Protein AF-A0A0G1FBM5-F1 (afdb_monomer_lite)

Radius of gyration: 20.15 Å; chains: 1; bounding box: 41×36×62 Å

pLDDT: mean 71.72, std 17.34, range [35.22, 96.62]

Structure (mmCIF, N/CA/C/O backbone):
data_AF-A0A0G1FBM5-F1
#
_entry.id   AF-A0A0G1FBM5-F1
#
loop_
_atom_site.group_PDB
_atom_site.id
_a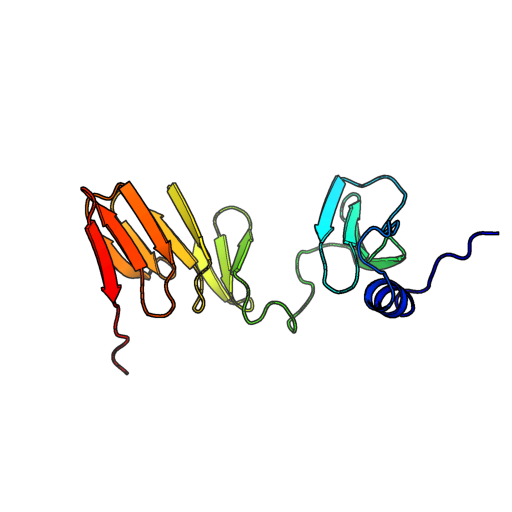tom_site.type_symbol
_atom_site.label_atom_id
_atom_site.label_alt_id
_atom_site.label_comp_id
_atom_site.label_asym_id
_atom_site.label_entity_id
_atom_site.label_seq_id
_atom_site.pdbx_PDB_ins_code
_atom_site.Cartn_x
_atom_site.Cartn_y
_atom_site.Cartn_z
_atom_site.occupancy
_atom_site.B_iso_or_equiv
_atom_site.auth_seq_id
_atom_site.auth_comp_id
_atom_site.auth_asym_id
_atom_site.auth_atom_id
_atom_site.pdbx_PDB_model_num
ATOM 1 N N . MET A 1 1 ? 0.993 -7.203 44.463 1.00 35.25 1 MET A N 1
ATOM 2 C CA . MET A 1 1 ? -0.431 -7.093 44.075 1.00 35.25 1 MET A CA 1
ATOM 3 C C . MET A 1 1 ? -0.479 -6.318 42.760 1.00 35.25 1 MET A C 1
ATOM 5 O O . MET A 1 1 ? -0.178 -5.134 42.765 1.00 35.25 1 MET A O 1
ATOM 9 N N . TYR A 1 2 ? -0.676 -6.996 41.624 1.00 35.22 2 TYR A N 1
ATOM 10 C CA . TYR A 1 2 ? -0.577 -6.369 40.297 1.00 35.22 2 TYR A CA 1
ATOM 11 C C . TYR A 1 2 ? -1.938 -5.772 39.924 1.00 35.22 2 TYR A C 1
ATOM 13 O O . TYR A 1 2 ? -2.922 -6.500 39.795 1.00 35.22 2 TYR A O 1
ATOM 21 N N . ARG A 1 3 ? -2.013 -4.445 39.802 1.00 37.03 3 ARG A N 1
ATOM 22 C CA . ARG A 1 3 ? -3.226 -3.747 39.367 1.00 37.03 3 ARG A CA 1
ATOM 23 C C . ARG A 1 3 ? -3.201 -3.683 37.843 1.00 37.03 3 ARG A C 1
ATOM 25 O O . ARG A 1 3 ? -2.248 -3.156 37.279 1.00 37.03 3 ARG A O 1
ATOM 32 N N . LYS A 1 4 ? -4.220 -4.237 37.178 1.00 40.38 4 LYS A N 1
ATOM 33 C CA . LYS A 1 4 ? -4.394 -4.070 35.727 1.00 40.38 4 LYS A CA 1
ATOM 34 C C . LYS A 1 4 ? -4.521 -2.563 35.438 1.00 40.38 4 LYS A C 1
ATOM 36 O O . LYS A 1 4 ? -5.438 -1.958 35.999 1.00 40.38 4 LYS A O 1
ATOM 41 N N . PRO A 1 5 ? -3.629 -1.956 34.633 1.00 41.47 5 PRO A N 1
ATOM 42 C CA . PRO A 1 5 ? -3.742 -0.543 34.293 1.00 41.47 5 PRO A CA 1
ATOM 43 C C . PRO A 1 5 ? -5.030 -0.335 33.509 1.00 41.47 5 PRO A C 1
ATOM 45 O O . PRO A 1 5 ? -5.352 -1.161 32.658 1.00 41.47 5 PRO A O 1
ATOM 48 N N . LEU A 1 6 ? -5.766 0.738 33.783 1.00 51.38 6 LEU A N 1
ATOM 49 C CA . LEU A 1 6 ? -6.917 1.109 32.957 1.00 51.38 6 LEU A CA 1
ATOM 50 C C . LEU A 1 6 ? -6.427 1.613 31.587 1.00 51.38 6 LEU A C 1
ATOM 52 O O . LEU A 1 6 ? -5.295 2.072 31.449 1.00 51.38 6 LEU A O 1
ATOM 56 N N . VAL A 1 7 ? -7.284 1.581 30.568 1.00 49.69 7 VAL A N 1
ATOM 57 C CA . VAL A 1 7 ? -6.969 1.943 29.165 1.00 49.69 7 VAL A CA 1
ATOM 58 C C . VAL A 1 7 ? -6.322 3.337 29.020 1.00 49.69 7 VAL A C 1
ATOM 60 O O . VAL A 1 7 ? -5.495 3.543 28.137 1.00 49.69 7 VAL A O 1
ATOM 63 N N . GLY A 1 8 ? -6.609 4.274 29.934 1.00 50.47 8 GLY A N 1
ATOM 64 C CA . GLY A 1 8 ? -5.985 5.608 29.985 1.00 50.47 8 GLY A CA 1
ATOM 65 C C . GLY A 1 8 ? -4.628 5.697 30.707 1.00 50.47 8 GLY A C 1
ATOM 66 O O . GLY A 1 8 ? -3.991 6.751 30.692 1.00 50.47 8 GLY A O 1
ATOM 67 N N . GLU A 1 9 ? -4.172 4.627 31.358 1.00 57.06 9 GLU A N 1
ATOM 68 C CA . GLU A 1 9 ? -2.882 4.559 32.061 1.00 57.06 9 GLU A CA 1
ATOM 69 C C . GLU A 1 9 ? -1.773 3.938 31.196 1.00 57.06 9 GLU A C 1
ATOM 71 O O . GLU A 1 9 ? -0.591 4.196 31.430 1.00 57.06 9 GLU A O 1
ATOM 76 N N . PHE A 1 10 ? -2.134 3.190 30.149 1.00 59.28 10 PHE A N 1
ATOM 77 C CA . PHE A 1 10 ? -1.177 2.540 29.246 1.00 59.28 10 PHE A CA 1
ATOM 78 C C . PHE A 1 10 ? -0.339 3.527 28.430 1.00 59.28 10 PHE A C 1
ATOM 80 O O . PHE A 1 10 ? 0.876 3.371 28.336 1.00 59.28 10 PHE A O 1
ATOM 87 N N . SER A 1 11 ? -0.948 4.588 27.901 1.00 54.97 11 SER A N 1
ATOM 88 C CA . SER A 1 11 ? -0.224 5.650 27.190 1.00 54.97 11 SER A CA 1
ATOM 89 C C . SER A 1 11 ? 0.773 6.377 28.102 1.00 54.97 11 SER A C 1
ATOM 91 O O . SER A 1 11 ? 1.858 6.753 27.666 1.00 54.97 11 SER A O 1
ATOM 93 N N . LYS A 1 12 ? 0.464 6.505 29.400 1.00 62.03 12 LYS A N 1
ATOM 94 C CA . LYS A 1 12 ? 1.390 7.068 30.397 1.00 62.03 12 LYS A CA 1
ATOM 95 C C . LYS A 1 12 ? 2.558 6.130 30.710 1.00 62.03 12 LYS A C 1
ATOM 97 O O . LYS A 1 12 ? 3.653 6.624 30.955 1.00 62.03 12 LYS A O 1
ATOM 102 N N . LEU A 1 13 ? 2.335 4.814 30.716 1.00 61.66 13 LEU A N 1
ATOM 103 C CA . LEU A 1 13 ? 3.389 3.806 30.889 1.00 61.66 13 LEU A CA 1
ATOM 104 C C . LEU A 1 13 ? 4.330 3.773 29.681 1.00 61.66 13 LEU A C 1
ATOM 106 O O . LEU A 1 13 ? 5.543 3.826 29.861 1.00 61.66 13 LEU A O 1
ATOM 110 N N . PHE A 1 14 ? 3.778 3.774 28.465 1.00 62.28 14 PHE A N 1
ATOM 111 C CA . PHE A 1 14 ? 4.557 3.764 27.225 1.00 62.28 14 PHE A CA 1
ATOM 112 C C . PHE A 1 14 ? 5.463 4.998 27.109 1.00 62.28 14 PHE A C 1
ATOM 114 O O . PHE A 1 14 ? 6.647 4.877 26.821 1.00 62.28 14 PHE A O 1
ATOM 121 N N . ASN A 1 15 ? 4.936 6.181 27.445 1.00 63.06 15 ASN A N 1
ATOM 122 C CA . ASN A 1 15 ? 5.695 7.436 27.406 1.00 63.06 15 ASN A CA 1
ATOM 123 C C . ASN A 1 15 ? 6.770 7.560 28.502 1.00 63.06 15 ASN A C 1
ATOM 125 O O . ASN A 1 15 ? 7.589 8.473 28.443 1.00 63.06 15 ASN A O 1
ATOM 129 N N . LYS A 1 16 ? 6.751 6.698 29.527 1.00 69.50 16 LYS A N 1
ATOM 130 C CA . LYS A 1 16 ? 7.718 6.714 30.638 1.00 69.50 16 LYS A CA 1
ATOM 131 C C . LYS A 1 16 ? 8.774 5.614 30.549 1.00 69.50 16 LYS A C 1
ATOM 133 O O . LYS A 1 16 ? 9.724 5.652 31.329 1.00 69.50 16 LYS A O 1
ATOM 138 N N . ALA A 1 17 ? 8.601 4.649 29.651 1.00 67.31 17 ALA A N 1
ATOM 139 C CA . ALA A 1 17 ? 9.536 3.549 29.484 1.00 67.31 17 ALA A CA 1
ATOM 140 C C . ALA A 1 17 ? 10.855 4.038 28.878 1.00 67.31 17 ALA A C 1
ATOM 142 O O . ALA A 1 17 ? 10.875 4.866 27.965 1.00 67.31 17 ALA A O 1
ATOM 143 N N . LYS A 1 18 ? 11.965 3.534 29.410 1.00 72.25 18 LYS A N 1
ATOM 144 C CA . LYS A 1 18 ? 13.316 3.815 28.933 1.00 72.25 18 LYS A CA 1
ATOM 145 C C . LYS A 1 18 ? 13.780 2.719 27.984 1.00 72.25 18 LYS A C 1
ATOM 147 O O . LYS A 1 18 ? 13.256 1.606 27.963 1.00 72.25 18 LYS A O 1
ATOM 152 N N . THR A 1 19 ? 14.812 3.030 27.209 1.00 48.97 19 THR A N 1
ATOM 153 C CA . THR A 1 19 ? 15.503 2.047 26.373 1.00 48.97 19 THR A CA 1
ATOM 154 C C . THR A 1 19 ? 15.958 0.857 27.222 1.00 48.97 19 THR A C 1
ATOM 156 O O . THR A 1 19 ? 16.727 1.036 28.162 1.00 48.97 19 THR A O 1
ATOM 159 N N . GLY A 1 20 ? 15.490 -0.345 26.873 1.00 64.69 20 GLY A N 1
ATOM 160 C CA . GLY A 1 20 ? 15.785 -1.592 27.589 1.00 64.69 20 GLY A CA 1
ATOM 161 C C . GLY A 1 20 ? 14.668 -2.082 28.517 1.00 64.69 20 GLY A C 1
ATOM 162 O O . GLY A 1 20 ? 14.704 -3.237 28.936 1.00 64.69 20 GLY A O 1
ATOM 163 N N . ASP A 1 21 ? 13.652 -1.261 28.797 1.00 66.19 21 ASP A N 1
ATOM 164 C CA . ASP A 1 21 ? 12.507 -1.685 29.605 1.00 66.19 21 ASP A CA 1
ATOM 165 C C . ASP A 1 21 ? 11.616 -2.675 28.837 1.00 66.19 21 ASP A C 1
ATOM 167 O O . ASP A 1 21 ? 11.412 -2.563 27.627 1.00 66.19 21 ASP A O 1
ATOM 171 N N . THR A 1 22 ? 11.033 -3.636 29.558 1.00 57.28 22 THR A N 1
ATOM 172 C CA . THR A 1 22 ? 10.038 -4.571 29.010 1.00 57.28 22 THR A CA 1
ATOM 173 C C . THR A 1 22 ? 8.664 -4.269 29.599 1.00 57.28 22 THR A C 1
ATOM 175 O O . THR A 1 22 ? 8.502 -4.231 30.818 1.00 57.28 22 THR A O 1
ATOM 178 N N . ILE A 1 23 ? 7.660 -4.082 28.737 1.00 68.19 23 ILE A N 1
ATOM 179 C CA . ILE A 1 23 ? 6.274 -3.810 29.140 1.00 68.19 23 ILE A CA 1
ATOM 180 C C . ILE A 1 23 ? 5.381 -4.952 28.661 1.00 68.19 23 ILE A C 1
ATOM 182 O O . ILE A 1 23 ? 5.315 -5.246 27.468 1.00 68.19 23 ILE A O 1
ATOM 186 N N . LEU A 1 24 ? 4.653 -5.574 29.587 1.00 66.19 24 LEU A N 1
ATOM 187 C CA . LEU A 1 24 ? 3.637 -6.569 29.257 1.00 66.19 24 LEU A CA 1
ATOM 188 C C . LEU A 1 24 ? 2.368 -5.868 28.747 1.00 66.19 24 LEU A C 1
ATOM 190 O O . LEU A 1 24 ? 1.680 -5.195 29.514 1.00 66.19 24 LEU A O 1
ATOM 194 N N . LEU A 1 25 ? 2.056 -6.028 27.458 1.00 63.38 25 LEU A N 1
ATOM 195 C CA . LEU A 1 25 ? 0.912 -5.362 26.814 1.00 63.38 25 LEU A CA 1
ATOM 196 C C . LEU A 1 25 ? -0.405 -6.147 26.932 1.00 63.38 25 LEU A C 1
ATOM 198 O O . LEU A 1 25 ? -1.477 -5.551 26.999 1.00 63.38 25 LEU A O 1
ATOM 202 N N . TYR A 1 26 ? -0.338 -7.478 26.971 1.00 68.19 26 TYR A N 1
ATOM 203 C CA . TYR A 1 26 ? -1.495 -8.361 27.112 1.00 68.19 26 TYR A CA 1
ATOM 204 C C . TYR A 1 26 ? -1.069 -9.724 27.671 1.00 68.19 26 TYR A C 1
ATOM 206 O O . TYR A 1 26 ? 0.032 -10.193 27.392 1.00 68.19 26 TYR A O 1
ATOM 214 N N . GLN A 1 27 ? -1.951 -10.367 28.440 1.00 72.88 27 GLN A N 1
ATOM 215 C CA . GLN A 1 27 ? -1.771 -11.733 28.932 1.00 72.88 27 GLN A CA 1
ATOM 216 C C . GLN A 1 27 ? -3.089 -12.504 28.786 1.00 72.88 27 GLN A C 1
ATOM 218 O O . GLN A 1 27 ? -4.088 -12.148 29.414 1.00 72.88 27 GLN A O 1
ATOM 223 N N . GLY A 1 28 ? -3.086 -13.554 27.962 1.00 75.38 28 GLY A N 1
ATOM 224 C CA . GLY A 1 28 ? -4.255 -14.392 27.677 1.00 75.38 28 GLY A CA 1
ATOM 225 C C . GLY A 1 28 ? -4.154 -15.108 26.326 1.00 75.38 28 GLY A C 1
ATOM 226 O O . GLY A 1 28 ? -3.170 -14.934 25.610 1.00 75.38 28 GLY A O 1
ATOM 227 N N . LEU A 1 29 ? -5.172 -15.910 25.993 1.00 69.75 29 LEU A N 1
ATOM 228 C CA . LEU A 1 29 ? -5.311 -16.561 24.684 1.00 69.75 29 LEU A CA 1
ATOM 229 C C . LEU A 1 29 ? -5.811 -15.564 23.630 1.00 69.75 29 LEU A C 1
ATOM 231 O O . LEU A 1 29 ? -6.731 -14.789 23.901 1.00 69.75 29 LEU A O 1
ATOM 235 N N . TYR A 1 30 ? -5.228 -15.625 22.437 1.00 75.00 30 TYR A N 1
ATOM 236 C CA . TYR A 1 30 ? -5.566 -14.792 21.287 1.00 75.00 30 TYR A CA 1
ATOM 237 C C . TYR A 1 30 ? -5.347 -15.569 19.988 1.00 75.00 30 TYR A C 1
ATOM 239 O O . TYR A 1 30 ? -4.516 -16.474 19.950 1.00 75.00 30 TYR A O 1
ATOM 247 N N . ASP A 1 31 ? -6.061 -15.175 18.936 1.00 65.75 31 ASP A N 1
ATOM 248 C CA . ASP A 1 31 ? -5.878 -15.720 17.588 1.00 65.75 31 ASP A CA 1
ATOM 249 C C . ASP A 1 31 ? -4.892 -14.859 16.794 1.00 65.75 31 ASP A C 1
ATOM 251 O O . ASP A 1 31 ? -3.967 -15.361 16.163 1.00 65.75 31 ASP A O 1
ATOM 255 N N . GLU A 1 32 ? -5.062 -13.535 16.864 1.00 62.75 32 GLU A N 1
ATOM 256 C CA . GLU A 1 32 ? -4.258 -12.556 16.129 1.00 62.75 32 GLU A CA 1
ATOM 257 C C . GLU A 1 32 ? -3.985 -11.324 16.994 1.00 62.75 32 GLU A C 1
ATOM 259 O O . GLU A 1 32 ? -4.772 -10.973 17.882 1.00 62.75 32 GLU A O 1
ATOM 264 N N . TYR A 1 33 ? -2.882 -10.630 16.705 1.00 72.19 33 TYR A N 1
ATOM 265 C CA . TYR A 1 33 ? -2.576 -9.347 17.324 1.00 72.19 33 TYR A CA 1
ATOM 266 C C . TYR A 1 33 ? -2.058 -8.321 16.316 1.00 72.19 33 TYR A C 1
ATOM 268 O O . TYR A 1 33 ? -1.428 -8.658 15.313 1.00 72.19 33 TYR A O 1
ATOM 276 N N . LYS A 1 34 ? -2.290 -7.038 16.609 1.00 63.50 34 LYS A N 1
ATOM 277 C CA . LYS A 1 34 ? -1.727 -5.915 15.853 1.00 63.50 34 LYS A CA 1
ATOM 278 C C . LYS A 1 34 ? -1.245 -4.822 16.794 1.00 63.50 34 LYS A C 1
ATOM 280 O O . LYS A 1 34 ? -1.941 -4.444 17.734 1.00 63.50 34 LYS A O 1
ATOM 285 N N . MET A 1 35 ? -0.056 -4.296 16.518 1.00 57.53 35 MET A N 1
ATOM 286 C CA . MET A 1 35 ? 0.494 -3.166 17.264 1.00 57.53 35 MET A CA 1
ATOM 287 C C . MET A 1 35 ? -0.312 -1.893 16.988 1.00 57.53 35 MET A C 1
ATOM 289 O O . MET A 1 35 ? -0.670 -1.602 15.846 1.00 57.53 35 MET A O 1
ATOM 293 N N . HIS A 1 36 ? -0.589 -1.139 18.047 1.00 60.00 36 HIS A N 1
ATOM 294 C CA . HIS A 1 36 ? -1.331 0.114 18.029 1.00 60.00 36 HIS A CA 1
ATOM 295 C C . HIS A 1 36 ? -0.565 1.172 18.832 1.00 60.00 36 HIS A C 1
ATOM 297 O O . HIS A 1 36 ? 0.178 0.854 19.756 1.00 60.00 36 HIS A O 1
ATOM 303 N N . SER A 1 37 ? -0.781 2.451 18.529 1.00 59.12 37 SER A N 1
ATOM 304 C CA . SER A 1 37 ? -0.126 3.571 19.226 1.00 59.12 37 SER A CA 1
ATOM 305 C C . SER A 1 37 ? -0.397 3.605 20.741 1.00 59.12 37 SER A C 1
ATOM 307 O O . SER A 1 37 ? 0.340 4.238 21.489 1.00 59.12 37 SER A O 1
ATOM 309 N N . GLN A 1 38 ? -1.442 2.910 21.201 1.00 61.06 38 GLN A N 1
ATOM 310 C CA . GLN A 1 38 ? -1.852 2.816 22.609 1.00 61.06 38 GLN A CA 1
ATOM 311 C C . GLN A 1 38 ? -1.665 1.412 23.222 1.00 61.06 38 GLN A C 1
ATOM 313 O O . GLN A 1 38 ? -2.149 1.156 24.326 1.00 61.06 38 GLN A O 1
ATOM 318 N N . GLY A 1 39 ? -1.003 0.488 22.517 1.00 71.88 39 GLY A N 1
ATOM 319 C CA . GLY A 1 39 ? -0.747 -0.871 23.001 1.00 71.88 39 GLY A CA 1
ATOM 320 C C . GLY A 1 39 ? -0.917 -1.929 21.915 1.00 71.88 39 GLY A C 1
ATOM 321 O O . GLY A 1 39 ? -0.387 -1.796 20.816 1.00 71.88 39 GLY A O 1
ATOM 322 N N . VAL A 1 40 ? -1.652 -2.994 22.217 1.00 65.06 40 VAL A N 1
ATOM 323 C CA . VAL A 1 40 ? -1.872 -4.120 21.309 1.00 65.06 40 VAL A CA 1
ATOM 324 C C . VAL A 1 40 ? -3.362 -4.385 21.133 1.00 65.06 40 VAL A C 1
ATOM 326 O O . VAL A 1 40 ? -4.118 -4.473 22.100 1.00 65.06 40 VAL A O 1
ATOM 329 N N . ILE A 1 41 ? -3.797 -4.498 19.884 1.00 69.94 41 ILE A N 1
ATOM 330 C CA . ILE A 1 41 ? -5.131 -4.989 19.547 1.00 69.94 41 ILE A CA 1
ATOM 331 C C . ILE A 1 41 ? -5.053 -6.510 19.500 1.00 69.94 41 ILE A C 1
ATOM 333 O O . ILE A 1 41 ? -4.181 -7.054 18.829 1.00 69.94 41 ILE A O 1
ATOM 337 N N . ILE A 1 42 ? -5.960 -7.170 20.209 1.00 75.62 42 ILE A N 1
ATOM 338 C CA . ILE A 1 42 ? -6.045 -8.619 20.366 1.00 75.62 42 ILE A CA 1
ATOM 339 C C . ILE A 1 42 ? -7.367 -9.096 19.785 1.00 75.62 42 ILE A C 1
ATOM 341 O O . ILE A 1 42 ? -8.424 -8.586 20.166 1.00 75.62 42 ILE A O 1
ATOM 345 N N . ARG A 1 43 ? -7.306 -10.091 18.902 1.00 74.38 43 ARG A N 1
ATOM 346 C CA . ARG A 1 43 ? -8.467 -10.832 18.414 1.00 74.38 43 ARG A CA 1
ATOM 347 C C . ARG A 1 43 ? -8.616 -12.142 19.181 1.00 74.38 43 ARG A C 1
ATOM 349 O O . ARG A 1 43 ? -7.635 -12.856 19.379 1.00 74.38 43 ARG A O 1
ATOM 356 N N . ARG A 1 44 ? -9.846 -12.462 19.579 1.00 70.81 44 ARG A N 1
ATOM 357 C CA . ARG A 1 44 ? -10.238 -13.760 20.136 1.00 70.81 44 ARG A CA 1
ATOM 358 C C . ARG A 1 44 ? -11.633 -14.120 19.620 1.00 70.81 44 ARG A C 1
ATOM 360 O O . ARG A 1 44 ? -12.621 -13.530 20.057 1.00 70.81 44 ARG A O 1
ATOM 367 N N . GLY A 1 45 ? -11.710 -15.065 18.695 1.00 71.25 45 GLY A N 1
ATOM 368 C CA . GLY A 1 45 ? -12.877 -15.336 17.865 1.00 71.25 45 GLY A CA 1
ATOM 369 C C . GLY A 1 45 ? -13.257 -14.113 17.029 1.00 71.25 45 GLY A C 1
ATOM 370 O O . GLY A 1 45 ? -12.429 -13.529 16.323 1.00 71.25 45 GLY A O 1
ATOM 371 N N . ASP A 1 46 ? -14.513 -13.698 17.169 1.00 61.44 46 ASP A N 1
ATOM 372 C CA . ASP A 1 46 ? -15.080 -12.506 16.521 1.00 61.44 46 ASP A CA 1
ATOM 373 C C . ASP A 1 46 ? -14.903 -11.223 17.352 1.00 61.44 46 ASP A C 1
ATOM 375 O O . ASP A 1 46 ? -15.389 -10.154 16.974 1.00 61.44 46 ASP A O 1
ATOM 379 N N . MET A 1 47 ? -14.248 -11.321 18.512 1.00 58.56 47 MET A N 1
ATOM 380 C CA . MET A 1 47 ? -14.113 -10.224 19.461 1.00 58.56 47 MET A CA 1
ATOM 381 C C . MET A 1 47 ? -12.723 -9.600 19.365 1.00 58.56 47 MET A C 1
ATOM 383 O O . MET A 1 47 ? -11.700 -10.274 19.511 1.00 58.56 47 MET A O 1
ATOM 387 N N . PHE A 1 48 ? -12.696 -8.283 19.197 1.00 63.94 48 PHE A N 1
ATOM 388 C CA . PHE A 1 48 ? -11.469 -7.493 19.199 1.00 63.94 48 PHE A CA 1
ATOM 389 C C . PHE A 1 48 ? -11.378 -6.674 20.476 1.00 63.94 48 PHE A C 1
ATOM 391 O O . PHE A 1 48 ? -12.373 -6.108 20.927 1.00 63.94 48 PHE A O 1
ATOM 398 N N . SER A 1 49 ? -10.182 -6.572 21.050 1.00 65.00 49 SER A N 1
ATOM 399 C CA . SER A 1 49 ? -9.958 -5.770 22.249 1.00 65.00 49 SER A CA 1
ATOM 400 C C . SER A 1 49 ? -8.627 -5.030 22.240 1.00 65.00 49 SER A C 1
ATOM 402 O O . SER A 1 49 ? -7.622 -5.568 21.787 1.00 65.00 49 SER A O 1
ATOM 404 N N . LEU A 1 50 ? -8.595 -3.804 22.767 1.00 63.97 50 LEU A N 1
ATOM 405 C CA . LEU A 1 50 ? -7.338 -3.106 23.056 1.00 63.97 50 LEU A CA 1
ATOM 406 C C . LEU A 1 50 ? -6.828 -3.557 24.428 1.00 63.97 50 LEU A C 1
ATOM 408 O O . LEU A 1 50 ? -7.536 -3.426 25.432 1.00 63.97 50 LEU A O 1
ATOM 412 N N . ASN A 1 51 ? -5.612 -4.102 24.466 1.00 70.31 51 ASN A N 1
ATOM 413 C CA . ASN A 1 51 ? -4.936 -4.620 25.660 1.00 70.31 51 ASN A CA 1
ATOM 414 C C . ASN A 1 51 ? -5.788 -5.628 26.466 1.00 70.31 51 ASN A C 1
ATOM 416 O O . ASN A 1 51 ? -5.597 -5.786 27.672 1.00 70.31 51 ASN A O 1
ATOM 420 N N . GLY A 1 52 ? -6.761 -6.296 25.832 1.00 65.56 52 GLY A N 1
ATOM 421 C CA . GLY A 1 52 ? -7.654 -7.240 26.509 1.00 65.56 52 GLY A CA 1
ATOM 422 C C . GLY A 1 52 ? -8.730 -6.628 27.405 1.00 65.56 52 GLY A C 1
ATOM 423 O O . GLY A 1 52 ? -9.342 -7.368 28.173 1.00 65.56 52 GLY A O 1
ATOM 424 N N . GLN A 1 53 ? -8.922 -5.305 27.376 1.00 65.31 53 GLN A N 1
ATOM 425 C CA . GLN A 1 53 ? -9.796 -4.602 28.326 1.00 65.31 53 GLN A CA 1
ATOM 426 C C . GLN A 1 53 ? -10.971 -3.894 27.659 1.00 65.31 53 GLN A C 1
ATOM 428 O O . GLN A 1 53 ? -12.107 -4.065 28.091 1.00 65.31 53 GLN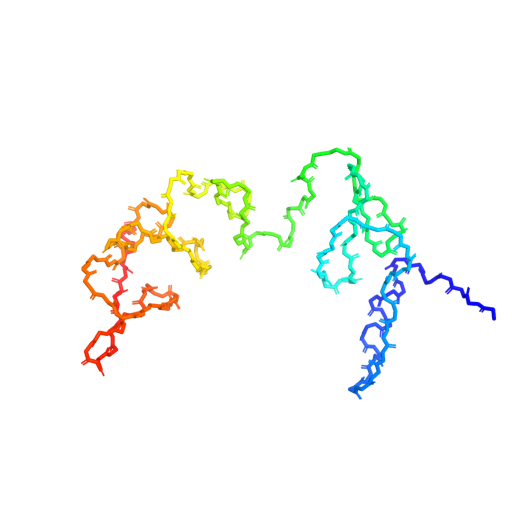 A O 1
ATOM 433 N N . THR A 1 54 ? -10.716 -3.113 26.609 1.00 59.12 54 THR A N 1
ATOM 434 C CA . THR A 1 54 ? -11.790 -2.462 25.851 1.00 59.12 54 THR A CA 1
ATOM 435 C C . THR A 1 54 ? -12.203 -3.386 24.731 1.00 59.12 54 THR A C 1
ATOM 437 O O . THR A 1 54 ? -11.400 -3.583 23.821 1.00 59.12 54 THR A O 1
ATOM 440 N N . VAL A 1 55 ? -13.424 -3.925 24.766 1.00 56.34 55 VAL A N 1
ATOM 441 C CA . VAL A 1 55 ? -14.026 -4.536 23.575 1.00 56.34 55 VAL A CA 1
ATOM 442 C C . VAL A 1 55 ? -14.158 -3.429 22.542 1.00 56.34 55 VAL A C 1
ATOM 444 O O . VAL A 1 55 ? -14.849 -2.440 22.771 1.00 56.34 55 VAL A O 1
ATOM 447 N N . LEU A 1 56 ? -13.418 -3.565 21.447 1.00 55.69 56 LEU A N 1
ATOM 448 C CA . LEU A 1 56 ? -13.504 -2.636 20.340 1.00 55.69 56 LEU A CA 1
ATOM 449 C C . LEU A 1 56 ? -14.813 -2.935 19.609 1.00 55.69 56 LEU A C 1
ATOM 451 O O . LEU A 1 56 ? -15.653 -2.063 19.554 1.00 55.69 56 LEU A O 1
ATOM 455 N N . LYS A 1 57 ? -15.119 -4.171 19.206 1.00 50.25 57 LYS A N 1
ATOM 456 C CA . LYS A 1 57 ? -16.461 -4.504 18.688 1.00 50.25 57 LYS A CA 1
ATOM 457 C C . LYS A 1 57 ? -16.724 -6.007 18.713 1.00 50.25 57 LYS A C 1
ATOM 459 O O . LYS A 1 57 ? -15.776 -6.790 18.629 1.00 50.25 57 LYS A O 1
ATOM 464 N N . GLU A 1 58 ? -18.001 -6.378 18.785 1.00 43.62 58 GLU A N 1
ATOM 465 C CA . GLU A 1 58 ? -18.511 -7.696 18.396 1.00 43.62 58 GLU A CA 1
ATOM 466 C C . GLU A 1 58 ? -19.015 -7.589 16.953 1.00 43.62 58 GLU A C 1
ATOM 468 O O . GLU A 1 58 ? -19.949 -6.840 16.676 1.00 43.62 58 GLU A O 1
ATOM 473 N N . ARG A 1 59 ? -18.359 -8.330 16.056 1.00 37.72 59 ARG A N 1
ATOM 474 C CA . ARG A 1 59 ? -18.591 -8.393 14.606 1.00 37.72 59 ARG A CA 1
ATOM 475 C C . ARG A 1 59 ? -18.297 -7.119 13.800 1.00 37.72 59 ARG A C 1
ATOM 477 O O . ARG A 1 59 ? -18.619 -5.985 14.147 1.00 37.72 59 ARG A O 1
ATOM 484 N N . ASP A 1 60 ? -17.682 -7.409 12.663 1.00 37.69 60 ASP A N 1
ATOM 485 C CA . ASP A 1 60 ? -17.388 -6.554 11.524 1.00 37.69 60 ASP A CA 1
ATOM 486 C C . ASP A 1 60 ? -16.254 -5.532 11.689 1.00 37.69 60 ASP A C 1
ATOM 488 O O . ASP A 1 60 ? -16.228 -4.667 12.569 1.00 37.69 60 ASP A O 1
ATOM 492 N N . TRP A 1 61 ? -15.311 -5.661 10.754 1.00 40.75 61 TRP A N 1
ATOM 493 C CA . TRP A 1 61 ? -14.043 -4.959 10.535 1.00 40.75 61 TRP A CA 1
ATOM 494 C C . TRP A 1 61 ? -14.163 -3.438 10.292 1.00 40.75 61 TRP A C 1
ATOM 496 O O . TRP A 1 61 ? -13.533 -2.875 9.404 1.00 40.75 61 TRP A O 1
ATOM 506 N N . TYR A 1 62 ? -14.928 -2.722 11.114 1.00 37.62 62 TYR A N 1
ATOM 507 C CA . TYR A 1 62 ? -15.126 -1.279 10.971 1.00 37.62 62 TYR A CA 1
ATOM 508 C C . TYR A 1 62 ? -15.026 -0.564 12.325 1.00 37.62 62 TYR A C 1
ATOM 510 O O . TYR A 1 62 ? -16.030 -0.146 12.909 1.00 37.62 62 TYR A O 1
ATOM 518 N N . TYR A 1 63 ? -13.786 -0.410 12.811 1.00 38.81 63 TYR A N 1
ATOM 519 C CA . TYR A 1 63 ? -13.399 0.591 13.817 1.00 38.81 63 TYR A CA 1
ATOM 520 C C . TYR A 1 63 ? -12.656 1.773 13.159 1.00 38.81 63 TYR A C 1
ATOM 522 O O . TYR A 1 63 ? -11.433 1.829 13.089 1.00 38.81 63 TYR A O 1
ATOM 530 N N . GLN A 1 64 ? -13.480 2.666 12.605 1.00 42.19 64 GLN A N 1
ATOM 531 C CA . GLN A 1 64 ? -13.452 4.140 12.551 1.00 42.19 64 GLN A CA 1
ATOM 532 C C . GLN A 1 64 ? -12.133 4.958 12.419 1.00 42.19 64 GLN A C 1
ATOM 534 O O . GLN A 1 64 ? -11.389 5.212 13.364 1.00 42.19 64 GLN A O 1
ATOM 539 N N . ASP A 1 65 ? -11.959 5.514 11.214 1.00 36.31 65 ASP A N 1
ATOM 540 C CA . ASP A 1 65 ? -12.169 6.936 10.829 1.00 36.31 65 ASP A CA 1
ATOM 541 C C . ASP A 1 65 ? -11.266 8.097 11.304 1.00 36.31 65 ASP A C 1
ATOM 543 O O . ASP A 1 65 ? -11.300 9.170 10.698 1.00 36.31 65 ASP A O 1
ATOM 547 N N . ALA A 1 66 ? -10.382 7.927 12.290 1.00 36.91 66 ALA A N 1
ATOM 548 C CA . ALA A 1 66 ? -9.453 9.017 12.660 1.00 36.91 66 ALA A CA 1
ATOM 549 C C . ALA A 1 66 ? -7.978 8.712 12.353 1.00 36.91 66 ALA A C 1
ATOM 551 O O . ALA A 1 66 ? -7.255 9.581 11.872 1.00 36.91 66 ALA A O 1
ATOM 552 N N . GLN A 1 67 ? -7.529 7.471 12.576 1.00 40.75 67 GLN A N 1
ATOM 553 C CA . GLN A 1 67 ? -6.115 7.081 12.415 1.00 40.75 67 GLN A CA 1
ATOM 554 C C . GLN A 1 67 ? -5.824 6.331 11.100 1.00 40.75 67 GLN A C 1
ATOM 556 O O . GLN A 1 67 ? -4.667 6.138 10.735 1.00 40.75 67 GLN A O 1
ATOM 561 N N . LEU A 1 68 ? -6.867 5.950 10.352 1.00 42.81 68 LEU A N 1
ATOM 562 C CA . LEU A 1 68 ? -6.769 5.225 9.077 1.00 42.81 68 LEU A CA 1
ATOM 563 C C . LEU A 1 68 ? -6.841 6.135 7.840 1.00 42.81 68 LEU A C 1
ATOM 565 O O . LEU A 1 68 ? -6.616 5.653 6.732 1.00 42.81 68 LEU A O 1
ATOM 569 N N . LYS A 1 69 ? -7.107 7.442 8.008 1.00 48.53 69 LYS A N 1
ATOM 570 C CA . LYS A 1 69 ? -7.271 8.393 6.888 1.00 48.53 69 LYS A CA 1
ATOM 571 C C . LYS A 1 69 ? -6.099 8.400 5.902 1.00 48.53 69 LYS A C 1
ATOM 573 O O . LYS A 1 69 ? -6.327 8.617 4.722 1.00 48.53 69 LYS A O 1
ATOM 578 N N . ASN A 1 70 ? -4.888 8.096 6.375 1.00 59.06 70 ASN A N 1
ATOM 579 C CA . ASN A 1 70 ? -3.669 8.086 5.560 1.00 59.06 70 ASN A CA 1
ATOM 580 C C . ASN A 1 70 ? -2.992 6.707 5.470 1.00 59.06 70 ASN A C 1
ATOM 582 O O . ASN A 1 70 ? -1.808 6.626 5.150 1.00 59.06 70 ASN A O 1
ATOM 586 N N . SER A 1 71 ? -3.702 5.625 5.798 1.00 62.34 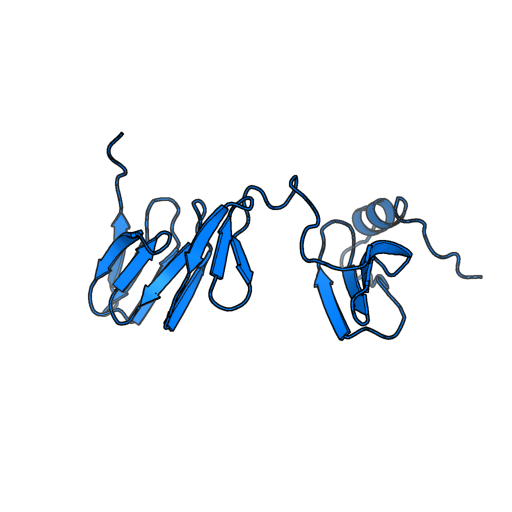71 SER A N 1
ATOM 587 C CA . SER A 1 71 ? -3.142 4.269 5.774 1.00 62.34 71 SER A CA 1
ATOM 588 C C . SER A 1 71 ? -3.782 3.427 4.680 1.00 62.34 71 SER A C 1
ATOM 590 O O . SER A 1 71 ? -4.998 3.454 4.506 1.00 62.34 71 SER A O 1
ATOM 592 N N . VAL A 1 72 ? -2.961 2.634 3.986 1.00 70.44 72 VAL A N 1
ATOM 593 C CA . VAL A 1 72 ? -3.452 1.559 3.117 1.00 70.44 72 VAL A CA 1
ATOM 594 C C . VAL A 1 72 ? -3.856 0.372 3.978 1.00 70.44 72 VAL A C 1
ATOM 596 O O . VAL A 1 72 ? -3.066 -0.110 4.790 1.00 70.44 72 VAL A O 1
ATOM 599 N N . ILE A 1 73 ? -5.071 -0.116 3.774 1.00 70.81 73 ILE A N 1
ATOM 600 C CA . ILE A 1 73 ? -5.607 -1.321 4.403 1.00 70.81 73 ILE A CA 1
ATOM 601 C C . ILE A 1 73 ? -5.788 -2.363 3.307 1.00 70.81 73 ILE A C 1
ATOM 603 O O . ILE A 1 73 ? -6.291 -2.035 2.238 1.00 70.81 73 ILE A O 1
ATOM 607 N N . ARG A 1 74 ? -5.380 -3.603 3.569 1.00 76.50 74 ARG A N 1
ATOM 608 C CA . ARG A 1 74 ? -5.681 -4.750 2.711 1.00 76.50 74 ARG A CA 1
ATOM 609 C C . ARG A 1 74 ? -6.745 -5.604 3.390 1.00 76.50 74 ARG A C 1
ATOM 611 O O . ARG A 1 74 ? -6.588 -5.910 4.570 1.00 76.50 74 ARG A O 1
ATOM 618 N N . ASP A 1 75 ? -7.749 -6.010 2.629 1.00 71.50 75 ASP A N 1
ATOM 619 C CA . ASP A 1 75 ? -8.739 -7.012 3.017 1.00 71.50 75 ASP A CA 1
ATOM 620 C C . ASP A 1 75 ? -8.930 -7.987 1.852 1.00 71.50 75 ASP A C 1
ATOM 622 O O . ASP A 1 75 ? -9.396 -7.597 0.781 1.00 71.50 75 ASP A O 1
ATOM 626 N N . GLY A 1 76 ? -8.459 -9.225 2.022 1.00 79.88 76 GLY A N 1
ATOM 627 C CA . GLY A 1 76 ? -8.379 -10.213 0.944 1.00 79.88 76 GLY A CA 1
ATOM 628 C C . GLY A 1 76 ? -7.684 -9.658 -0.305 1.00 79.88 76 GLY A C 1
ATOM 629 O O . GLY A 1 76 ? -6.506 -9.268 -0.251 1.00 79.88 76 GLY A O 1
ATOM 630 N N . ASP A 1 77 ? -8.455 -9.599 -1.392 1.00 81.12 77 ASP A N 1
ATOM 631 C CA . ASP A 1 77 ? -8.055 -9.081 -2.703 1.00 81.12 77 ASP A CA 1
ATOM 632 C C . ASP A 1 77 ? -8.528 -7.635 -2.945 1.00 81.12 77 ASP A C 1
ATOM 634 O O . ASP A 1 77 ? -8.712 -7.202 -4.081 1.00 81.12 77 ASP A O 1
ATOM 638 N N . SER A 1 78 ? -8.704 -6.860 -1.872 1.00 75.94 78 SER A N 1
ATOM 639 C CA . SER A 1 78 ? -9.041 -5.434 -1.915 1.00 75.94 78 SER A CA 1
ATOM 640 C C . SER A 1 78 ? -8.042 -4.572 -1.137 1.00 75.94 78 SER A C 1
ATOM 642 O O . SER A 1 78 ? -7.529 -4.967 -0.087 1.00 75.94 78 SER A O 1
ATOM 644 N N . PHE A 1 79 ? -7.805 -3.352 -1.623 1.00 78.62 79 PHE A N 1
ATOM 645 C CA . PHE A 1 79 ? -7.044 -2.306 -0.940 1.00 78.62 79 PHE A CA 1
ATOM 646 C C . PHE A 1 79 ? -7.887 -1.061 -0.723 1.00 78.62 79 PHE A C 1
ATOM 648 O O . PHE A 1 79 ? -8.538 -0.582 -1.647 1.00 78.62 79 PHE A O 1
ATOM 655 N N . PHE A 1 80 ? -7.782 -0.476 0.465 1.00 74.00 80 PHE A N 1
ATOM 656 C CA . PHE A 1 80 ? -8.511 0.718 0.871 1.00 74.00 80 PHE A CA 1
ATOM 657 C C . PHE A 1 80 ? -7.563 1.799 1.382 1.00 74.00 80 PHE A C 1
ATOM 659 O O . PHE A 1 80 ? -6.514 1.489 1.944 1.00 74.00 80 PHE A O 1
ATOM 666 N N . PHE A 1 81 ? -7.945 3.066 1.249 1.00 72.81 81 PHE A N 1
ATOM 667 C CA . PHE A 1 81 ? -7.249 4.204 1.851 1.00 72.81 81 PHE A CA 1
ATOM 668 C C . PHE A 1 81 ? -8.264 5.209 2.374 1.00 72.81 81 PHE A C 1
ATOM 670 O O . PHE A 1 81 ? -9.151 5.639 1.640 1.00 72.81 81 PHE A O 1
ATOM 677 N N . GLY A 1 82 ? -8.184 5.524 3.669 1.00 66.06 82 GLY A N 1
ATOM 678 C CA . GLY A 1 82 ? -9.202 6.340 4.334 1.00 66.06 82 GLY A CA 1
ATOM 679 C C . GLY A 1 82 ? -10.622 5.773 4.209 1.00 66.06 82 GLY A C 1
ATOM 680 O O . GLY A 1 82 ? -11.575 6.537 4.136 1.00 66.06 82 GLY A O 1
ATOM 681 N N . GLY A 1 83 ? -10.758 4.444 4.131 1.00 62.81 83 GLY A N 1
ATOM 682 C CA . GLY A 1 83 ? -12.043 3.757 3.953 1.00 62.81 83 GLY A CA 1
ATOM 683 C C . GLY A 1 83 ? -12.548 3.675 2.507 1.00 62.81 83 GLY A C 1
ATOM 684 O O . GLY A 1 83 ? -13.522 2.974 2.257 1.00 62.81 83 GLY A O 1
ATOM 685 N N . VAL A 1 84 ? -11.884 4.324 1.545 1.00 72.56 84 VAL A N 1
ATOM 686 C CA . VAL A 1 84 ? -12.243 4.257 0.119 1.00 72.56 84 VAL A CA 1
ATOM 687 C C . VAL A 1 84 ? -11.536 3.079 -0.538 1.00 72.56 84 VAL A C 1
ATOM 689 O O . VAL A 1 84 ? -10.322 2.945 -0.386 1.00 72.56 84 VAL A O 1
ATOM 692 N N . LEU A 1 85 ? -12.272 2.249 -1.285 1.00 77.38 85 LEU A N 1
ATOM 693 C CA . LEU A 1 85 ? -11.691 1.188 -2.111 1.00 77.38 85 LEU A CA 1
ATOM 694 C C . LEU A 1 85 ? -10.805 1.817 -3.194 1.00 77.38 85 LEU A C 1
ATOM 696 O O . LEU A 1 85 ? -11.280 2.574 -4.036 1.00 77.38 85 LEU A O 1
ATOM 700 N N . LEU A 1 86 ? -9.516 1.498 -3.163 1.00 84.62 86 LEU A N 1
ATOM 701 C CA . LEU A 1 86 ? -8.542 1.924 -4.161 1.00 84.62 86 LEU A CA 1
ATOM 702 C C . LEU A 1 86 ? -8.416 0.920 -5.297 1.00 84.62 86 LEU A C 1
ATOM 704 O O . LEU A 1 86 ? -8.305 1.314 -6.450 1.00 84.62 86 LEU A O 1
ATOM 708 N N . TYR A 1 87 ? -8.371 -0.368 -4.964 1.00 86.94 87 TYR A N 1
ATOM 709 C CA . TYR A 1 87 ? -8.144 -1.429 -5.934 1.00 86.94 87 TYR A CA 1
ATOM 710 C C . TYR A 1 87 ? -8.739 -2.746 -5.450 1.00 86.94 87 TYR A C 1
ATOM 712 O O . TYR A 1 87 ? -8.637 -3.058 -4.266 1.00 86.94 87 TYR A O 1
ATOM 720 N N . GLN A 1 88 ? -9.304 -3.522 -6.373 1.00 88.06 88 GLN A N 1
ATOM 721 C CA . GLN A 1 88 ? -9.746 -4.894 -6.149 1.00 88.06 88 GLN A CA 1
ATOM 722 C C . GLN A 1 88 ? -9.400 -5.741 -7.378 1.00 88.06 88 GLN A C 1
ATOM 724 O O . GLN A 1 88 ? -9.628 -5.302 -8.508 1.00 88.06 88 GLN A O 1
ATOM 729 N N . GLY A 1 89 ? -8.859 -6.939 -7.170 1.00 89.44 89 GLY A N 1
ATOM 730 C CA . GLY A 1 89 ?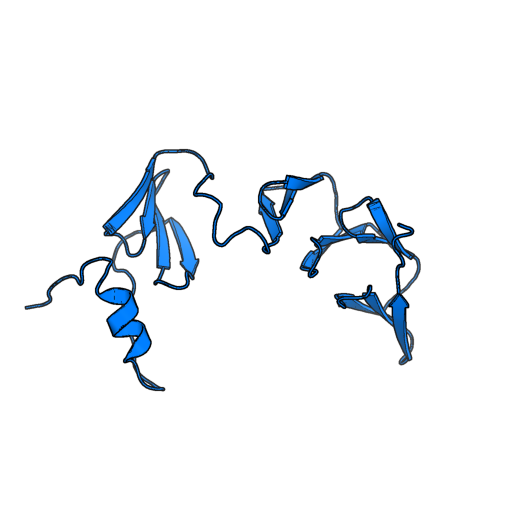 -8.534 -7.880 -8.246 1.00 89.44 89 GLY A CA 1
ATOM 731 C C . GLY A 1 89 ? -7.219 -8.611 -8.011 1.00 89.44 89 GLY A C 1
ATOM 732 O O . GLY A 1 89 ? -6.730 -8.645 -6.896 1.00 89.44 89 GLY A O 1
ATOM 733 N N . ASP A 1 90 ? -6.633 -9.179 -9.062 1.00 92.94 90 ASP A N 1
ATOM 734 C CA . ASP A 1 90 ? -5.377 -9.929 -8.940 1.00 92.94 90 ASP A CA 1
ATOM 735 C C . ASP A 1 90 ? -4.135 -9.034 -9.004 1.00 92.94 90 ASP A C 1
ATOM 737 O O . ASP A 1 90 ? -4.036 -8.123 -9.837 1.00 92.94 90 ASP A O 1
ATOM 741 N N . TRP A 1 91 ? -3.128 -9.369 -8.198 1.00 93.12 91 TRP A N 1
ATOM 742 C CA . TRP A 1 91 ? -1.813 -8.730 -8.204 1.00 93.12 91 TRP A CA 1
ATOM 743 C C . TRP A 1 91 ? -0.688 -9.706 -7.865 1.00 93.12 91 TRP A C 1
ATOM 745 O O . TRP A 1 91 ? -0.879 -10.681 -7.143 1.00 93.12 91 TRP A O 1
ATOM 755 N N . ASP A 1 92 ? 0.529 -9.377 -8.300 1.00 94.62 92 ASP A N 1
ATOM 756 C CA . ASP A 1 92 ? 1.723 -10.147 -7.938 1.00 94.62 92 ASP A CA 1
ATOM 757 C C . ASP A 1 92 ? 2.350 -9.647 -6.631 1.00 94.62 92 ASP A C 1
ATOM 759 O O . ASP A 1 92 ? 2.974 -10.401 -5.888 1.00 94.62 92 ASP A O 1
ATOM 763 N N . ASN A 1 93 ? 2.298 -8.331 -6.400 1.00 92.19 93 ASN A N 1
ATOM 764 C CA . ASN A 1 93 ? 2.918 -7.666 -5.254 1.00 92.19 93 ASN A CA 1
ATOM 765 C C . ASN A 1 93 ? 2.328 -6.259 -5.070 1.00 92.19 93 ASN A C 1
ATOM 767 O O . ASN A 1 93 ? 1.760 -5.694 -6.003 1.00 92.19 93 ASN A O 1
ATOM 771 N N . PHE A 1 94 ? 2.518 -5.657 -3.899 1.00 92.62 94 PHE A N 1
ATOM 772 C CA . PHE A 1 94 ? 2.112 -4.284 -3.625 1.00 92.62 94 PHE A CA 1
ATOM 773 C C . PHE A 1 94 ? 3.065 -3.590 -2.647 1.00 92.62 94 PHE A C 1
ATOM 775 O O . PHE A 1 94 ? 3.759 -4.238 -1.863 1.00 92.62 94 PHE A O 1
ATOM 782 N N . LYS A 1 95 ? 3.083 -2.253 -2.663 1.00 88.00 95 LYS A N 1
ATOM 783 C CA . LYS A 1 95 ? 3.726 -1.442 -1.617 1.00 88.00 95 LYS A CA 1
ATOM 784 C C . LYS A 1 95 ? 2.880 -0.211 -1.288 1.00 88.00 95 LYS A C 1
ATOM 786 O O . LYS A 1 95 ? 2.287 0.373 -2.199 1.00 88.00 95 LYS A O 1
ATOM 791 N N . PRO A 1 96 ? 2.845 0.216 -0.013 1.00 83.44 96 PRO A N 1
ATOM 792 C CA . PRO A 1 96 ? 2.200 1.464 0.373 1.00 83.44 96 PRO A CA 1
ATOM 793 C C . PRO A 1 96 ? 2.840 2.670 -0.315 1.00 83.44 96 PRO A C 1
ATOM 795 O O . PRO A 1 96 ? 4.052 2.717 -0.529 1.00 83.44 96 PRO A O 1
ATOM 798 N N . HIS A 1 97 ? 2.022 3.667 -0.613 1.00 83.62 97 HIS A N 1
ATOM 799 C CA . HIS A 1 97 ? 2.419 4.939 -1.194 1.00 83.62 97 HIS A CA 1
ATOM 800 C C . HIS A 1 97 ? 1.634 6.070 -0.500 1.00 83.62 97 HIS A C 1
ATOM 802 O O . HIS A 1 97 ? 0.502 5.854 -0.073 1.00 83.62 97 HIS A O 1
ATOM 808 N N . PRO A 1 98 ? 2.166 7.302 -0.385 1.00 79.50 98 PRO A N 1
ATOM 809 C CA . PRO A 1 98 ? 1.466 8.394 0.307 1.00 79.50 98 PRO A CA 1
ATOM 810 C C . PRO A 1 98 ? 0.060 8.726 -0.225 1.00 79.50 98 PRO A C 1
ATOM 812 O O . PRO A 1 98 ? -0.718 9.377 0.460 1.00 79.50 98 PRO A O 1
ATOM 815 N N . ARG A 1 99 ? -0.263 8.291 -1.449 1.00 81.62 99 ARG A N 1
ATOM 816 C CA . ARG A 1 99 ? -1.566 8.493 -2.111 1.00 81.62 99 ARG A CA 1
ATOM 817 C C . ARG A 1 99 ? -2.383 7.210 -2.299 1.00 81.62 99 ARG A C 1
ATOM 819 O O . ARG A 1 99 ? -3.251 7.167 -3.168 1.00 81.62 99 ARG A O 1
ATOM 826 N N . GLY A 1 100 ? -2.047 6.154 -1.565 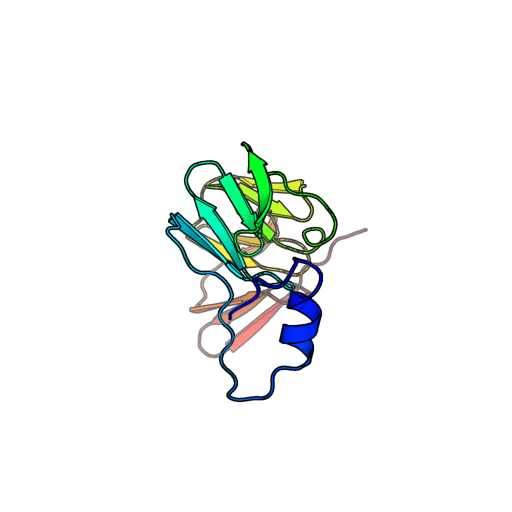1.00 87.94 100 GLY A N 1
ATOM 827 C CA . GLY A 1 100 ? -2.697 4.856 -1.686 1.00 87.94 100 GLY A CA 1
ATOM 828 C C . GLY A 1 100 ? -1.692 3.733 -1.876 1.00 87.94 100 GLY A C 1
ATOM 829 O O . GLY A 1 100 ? -0.737 3.619 -1.117 1.00 87.94 100 GLY A O 1
ATOM 830 N N . VAL A 1 101 ? -1.885 2.884 -2.877 1.00 90.62 101 VAL A N 1
ATOM 831 C CA . VAL A 1 101 ? -1.106 1.652 -3.044 1.00 90.62 101 VAL A CA 1
ATOM 832 C C . VAL A 1 101 ? -0.518 1.559 -4.444 1.00 90.62 101 VAL A C 1
ATOM 834 O O . VAL A 1 101 ? -1.188 1.865 -5.423 1.00 90.62 101 VAL A O 1
ATOM 837 N N . ILE A 1 102 ? 0.737 1.127 -4.557 1.00 93.62 102 ILE A N 1
ATOM 838 C CA . ILE A 1 102 ? 1.308 0.722 -5.844 1.00 93.62 102 ILE A CA 1
ATOM 839 C C . ILE A 1 102 ? 1.108 -0.780 -5.986 1.00 93.62 102 ILE A C 1
ATOM 841 O O . ILE A 1 102 ? 1.587 -1.547 -5.150 1.00 93.62 102 ILE A O 1
ATOM 845 N N . ILE A 1 103 ? 0.422 -1.177 -7.051 1.00 96.25 103 ILE A N 1
ATOM 846 C CA . ILE A 1 103 ? 0.127 -2.555 -7.427 1.00 96.25 103 ILE A CA 1
ATOM 847 C C . ILE A 1 103 ? 1.097 -2.989 -8.518 1.00 96.25 103 ILE A C 1
ATOM 849 O O . ILE A 1 103 ? 1.260 -2.296 -9.521 1.00 96.25 103 ILE A O 1
ATOM 853 N N . LYS A 1 104 ? 1.717 -4.155 -8.341 1.00 96.62 104 LYS A N 1
ATOM 854 C CA . LYS A 1 104 ? 2.444 -4.852 -9.399 1.00 96.62 104 LYS A CA 1
ATOM 855 C C . LYS A 1 104 ? 1.518 -5.861 -10.064 1.00 96.62 104 LYS A C 1
ATOM 857 O O . LYS A 1 104 ? 1.021 -6.765 -9.392 1.00 96.62 104 LYS A O 1
ATOM 862 N N . LYS A 1 105 ? 1.383 -5.759 -11.383 1.00 95.69 105 LYS A N 1
ATOM 863 C CA . LYS A 1 105 ? 0.685 -6.744 -12.212 1.00 95.69 105 LYS A CA 1
ATOM 864 C C . LYS A 1 105 ? 1.533 -7.070 -13.436 1.00 95.69 105 LYS A C 1
ATOM 866 O O . LYS A 1 105 ? 1.702 -6.239 -14.325 1.00 95.69 105 LYS A O 1
ATOM 871 N N . GLY A 1 106 ? 2.149 -8.249 -13.450 1.00 95.62 106 GLY A N 1
ATOM 872 C CA . GLY A 1 106 ? 3.146 -8.618 -14.449 1.00 95.62 106 GLY A CA 1
ATOM 873 C C . GLY A 1 106 ? 4.327 -7.642 -14.464 1.00 95.62 106 GLY A C 1
ATOM 874 O O . GLY A 1 106 ? 5.074 -7.527 -13.486 1.00 95.62 106 GLY A O 1
ATOM 875 N N . GLN A 1 107 ? 4.482 -6.946 -15.593 1.00 95.31 107 GLN A N 1
ATOM 876 C CA . GLN A 1 107 ? 5.510 -5.929 -15.846 1.00 95.31 107 GLN A CA 1
ATOM 877 C C . GLN A 1 107 ? 4.977 -4.494 -15.709 1.00 95.31 107 GLN A C 1
ATOM 879 O O . GLN A 1 107 ? 5.607 -3.565 -16.201 1.00 95.31 107 GLN A O 1
ATOM 884 N N . GLN A 1 108 ? 3.844 -4.295 -15.032 1.00 96.44 108 GLN A N 1
ATOM 885 C CA . GLN A 1 108 ? 3.273 -2.973 -14.775 1.00 96.44 108 GLN A CA 1
ATOM 886 C C . GLN A 1 108 ? 3.293 -2.637 -13.284 1.00 96.44 108 GLN A C 1
ATOM 888 O O . GLN A 1 108 ? 3.037 -3.497 -12.434 1.00 96.44 108 GLN A O 1
ATOM 893 N N . LEU A 1 109 ? 3.575 -1.370 -12.982 1.00 95.62 109 LEU A N 1
ATOM 894 C CA . LEU A 1 109 ? 3.392 -0.760 -11.669 1.00 95.62 109 LEU A CA 1
ATOM 895 C C . LEU A 1 109 ? 2.297 0.300 -11.777 1.00 95.62 109 LEU A C 1
ATOM 897 O O . LEU A 1 109 ? 2.455 1.288 -12.493 1.00 95.62 109 LEU A O 1
ATOM 901 N N . LEU A 1 110 ? 1.193 0.090 -11.067 1.00 95.00 110 LEU A N 1
ATOM 902 C CA . LEU A 1 110 ? -0.016 0.906 -11.138 1.00 95.00 110 LEU A CA 1
ATOM 903 C C . LEU A 1 110 ? -0.285 1.555 -9.778 1.00 95.00 110 LEU A C 1
ATOM 905 O O . LEU A 1 110 ? -0.406 0.852 -8.778 1.00 95.00 110 LEU A O 1
ATOM 909 N N . LEU A 1 111 ? -0.431 2.878 -9.715 1.00 92.75 111 LEU A N 1
ATOM 910 C CA . LEU A 1 111 ? -0.952 3.546 -8.522 1.00 92.75 111 LEU A CA 1
ATOM 911 C C . LEU A 1 111 ? -2.472 3.364 -8.476 1.00 92.75 111 LEU A C 1
ATOM 913 O O . LEU A 1 111 ? -3.181 3.724 -9.418 1.00 92.75 111 LEU A O 1
ATOM 917 N N . ASN A 1 112 ? -2.951 2.786 -7.376 1.00 92.25 112 ASN A N 1
ATOM 918 C CA . ASN A 1 112 ? -4.352 2.453 -7.114 1.00 92.25 112 ASN A CA 1
ATOM 919 C C . ASN A 1 112 ? -4.982 1.615 -8.244 1.00 92.25 112 ASN A C 1
ATOM 921 O O . ASN A 1 112 ? -6.164 1.737 -8.528 1.00 92.25 112 ASN A O 1
ATOM 925 N N . GLY A 1 113 ? -4.173 0.816 -8.952 1.00 91.75 113 GLY A N 1
ATOM 926 C CA . GLY A 1 113 ? -4.624 0.015 -10.096 1.00 91.75 113 GLY A CA 1
ATOM 927 C C . GLY A 1 113 ? -5.051 0.810 -11.339 1.00 91.75 113 GLY A C 1
ATOM 928 O O . GLY A 1 113 ? -5.465 0.196 -12.315 1.00 91.75 113 GLY A O 1
ATOM 929 N N . GLN A 1 114 ? -4.950 2.142 -11.322 1.00 91.06 114 GLN A N 1
ATOM 930 C CA . GLN A 1 114 ? -5.491 3.022 -12.365 1.00 91.06 114 GLN A CA 1
ATOM 931 C C . GLN A 1 114 ? -4.399 3.785 -13.117 1.00 91.06 114 GLN A C 1
ATOM 933 O O . GLN A 1 114 ? -4.425 3.864 -14.341 1.00 91.06 114 GLN A O 1
ATOM 938 N N . ILE A 1 115 ? -3.432 4.355 -12.394 1.00 91.25 115 ILE A N 1
ATOM 939 C CA . ILE A 1 115 ? -2.407 5.218 -12.991 1.00 91.25 115 ILE A CA 1
ATOM 940 C C . ILE A 1 115 ? -1.155 4.386 -13.248 1.00 91.25 115 ILE A C 1
ATOM 942 O O . ILE A 1 115 ? -0.504 3.941 -12.301 1.00 91.25 115 ILE A O 1
ATOM 946 N N . LEU A 1 116 ? -0.784 4.205 -14.516 1.00 93.19 116 LEU A N 1
ATOM 947 C CA . LEU A 1 116 ? 0.465 3.543 -14.886 1.00 93.19 116 LEU A CA 1
ATOM 948 C C . LEU A 1 116 ? 1.665 4.404 -14.477 1.00 93.19 116 LEU A C 1
ATOM 950 O O . LEU A 1 116 ? 1.884 5.484 -15.017 1.00 93.19 116 LEU A O 1
ATOM 954 N N . LEU A 1 117 ? 2.442 3.914 -13.511 1.00 91.50 117 LEU A N 1
ATOM 955 C CA . LEU A 1 117 ? 3.675 4.560 -13.061 1.00 91.50 117 LEU A CA 1
ATOM 956 C C . LEU A 1 117 ? 4.878 4.113 -13.888 1.00 91.50 117 LEU A C 1
ATOM 958 O O . LEU A 1 117 ? 5.783 4.904 -14.140 1.00 91.50 117 LEU A O 1
ATOM 962 N N . TYR A 1 118 ? 4.916 2.835 -14.262 1.00 93.38 118 TYR A N 1
ATOM 963 C CA . TYR A 1 118 ? 5.995 2.260 -15.052 1.00 93.38 118 TYR A CA 1
ATOM 964 C C . TYR A 1 118 ? 5.553 0.948 -15.701 1.00 93.38 118 TYR A C 1
ATOM 966 O O . TYR A 1 118 ? 4.849 0.153 -15.075 1.00 93.38 118 TYR A O 1
ATOM 974 N N . GLU A 1 119 ? 6.040 0.696 -16.914 1.00 95.19 119 GLU A N 1
ATOM 975 C CA . GLU A 1 119 ? 5.933 -0.589 -17.598 1.00 95.19 119 GLU A CA 1
ATOM 976 C C . GLU A 1 119 ? 7.295 -1.010 -18.156 1.00 95.19 119 GLU A C 1
ATOM 978 O O . GLU A 1 119 ? 7.995 -0.215 -18.787 1.00 95.19 119 GLU A O 1
ATOM 983 N N . GLY A 1 120 ? 7.684 -2.261 -17.911 1.00 92.69 120 GLY A N 1
ATOM 984 C CA . GLY A 1 120 ? 8.918 -2.837 -18.441 1.00 92.69 120 GLY A CA 1
ATOM 985 C C . GLY A 1 120 ? 9.618 -3.779 -17.469 1.00 92.69 120 GLY A C 1
ATOM 986 O O . GLY A 1 120 ? 9.041 -4.257 -16.498 1.00 92.69 120 GLY A O 1
ATOM 987 N N . ARG A 1 121 ? 10.900 -4.050 -17.723 1.00 92.62 121 ARG A N 1
ATOM 988 C CA . ARG A 1 121 ? 11.718 -4.908 -16.857 1.00 92.62 121 ARG A CA 1
ATOM 989 C C . ARG A 1 121 ? 12.433 -4.083 -15.792 1.00 92.62 121 ARG A C 1
ATOM 991 O O . ARG A 1 121 ? 13.035 -3.055 -16.088 1.00 92.62 121 ARG A O 1
ATOM 998 N N . TRP A 1 122 ? 12.438 -4.593 -14.567 1.00 93.19 122 TRP A N 1
ATOM 999 C CA . TRP A 1 122 ? 13.195 -4.042 -13.445 1.00 93.19 122 TRP A CA 1
ATOM 1000 C C . TRP A 1 122 ? 13.733 -5.165 -12.563 1.00 93.19 122 TRP A C 1
ATOM 1002 O O . TRP A 1 122 ? 13.175 -6.261 -12.512 1.00 93.19 122 TRP A O 1
ATOM 1012 N N . ARG A 1 123 ? 14.796 -4.868 -11.816 1.00 92.25 123 ARG A N 1
ATOM 1013 C CA . ARG A 1 123 ? 15.297 -5.724 -10.736 1.00 92.25 123 ARG A CA 1
ATOM 1014 C C . ARG A 1 123 ? 14.540 -5.463 -9.437 1.00 92.25 123 ARG A C 1
ATOM 1016 O O . ARG A 1 123 ? 14.220 -6.397 -8.711 1.00 92.25 123 ARG A O 1
ATOM 1023 N N . ASN A 1 124 ? 14.260 -4.195 -9.132 1.00 89.56 124 ASN A N 1
ATOM 1024 C CA . ASN A 1 124 ? 13.507 -3.791 -7.945 1.00 89.56 124 ASN A CA 1
ATOM 1025 C C . ASN A 1 124 ? 12.829 -2.431 -8.165 1.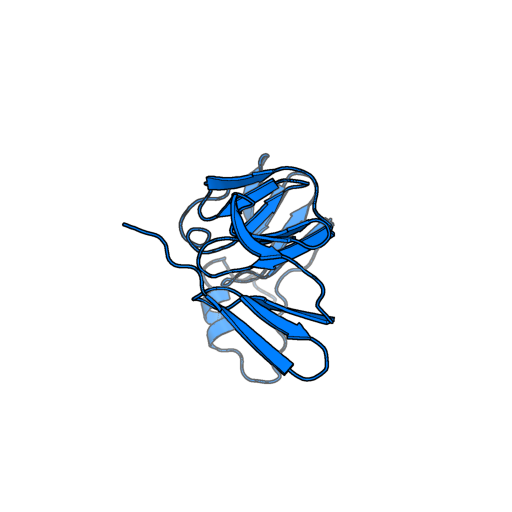00 89.56 124 ASN A C 1
ATOM 1027 O O . ASN A 1 124 ? 13.173 -1.699 -9.092 1.00 89.56 124 ASN A O 1
ATOM 1031 N N . TRP A 1 125 ? 11.892 -2.094 -7.285 1.00 92.38 125 TRP A N 1
ATOM 1032 C CA . TRP A 1 125 ? 11.211 -0.809 -7.271 1.00 92.38 125 TRP A CA 1
ATOM 1033 C C . TRP A 1 125 ? 10.882 -0.357 -5.847 1.00 92.38 125 TRP A C 1
ATOM 1035 O O . TRP A 1 125 ? 10.674 -1.181 -4.949 1.00 92.38 125 TRP A O 1
ATOM 1045 N N . LEU A 1 126 ? 10.819 0.954 -5.626 1.00 85.75 126 LEU A N 1
ATOM 1046 C CA . LEU A 1 126 ? 10.472 1.555 -4.336 1.00 85.75 126 LEU A CA 1
ATOM 1047 C C . LEU A 1 126 ? 9.440 2.675 -4.523 1.00 85.75 126 LEU A C 1
ATOM 1049 O O . LEU A 1 126 ? 9.561 3.453 -5.472 1.00 85.75 126 LEU A O 1
ATOM 1053 N N . PRO A 1 127 ? 8.434 2.784 -3.636 1.00 80.81 127 PRO A N 1
ATOM 1054 C CA . PRO A 1 127 ? 7.494 3.895 -3.675 1.00 80.81 127 PRO A CA 1
ATOM 1055 C C . PRO A 1 127 ? 8.229 5.212 -3.409 1.00 80.81 127 PRO A C 1
ATOM 1057 O O . PRO A 1 127 ? 9.103 5.289 -2.547 1.00 80.81 127 PRO A O 1
ATOM 1060 N N . HIS A 1 128 ? 7.845 6.264 -4.124 1.00 82.62 128 HIS A N 1
ATOM 1061 C CA . HIS A 1 128 ? 8.344 7.617 -3.910 1.00 82.62 128 HIS A CA 1
ATOM 1062 C C . HIS A 1 128 ? 7.172 8.593 -3.980 1.00 82.62 128 HIS A C 1
ATOM 1064 O O . HIS A 1 128 ? 6.294 8.414 -4.805 1.00 82.62 128 HIS A O 1
ATOM 1070 N N . ALA A 1 129 ? 7.141 9.661 -3.180 1.00 77.56 129 ALA A N 1
ATOM 1071 C CA . ALA A 1 129 ? 5.964 10.545 -3.109 1.00 77.56 129 ALA A CA 1
ATOM 1072 C C . ALA A 1 129 ? 5.514 11.125 -4.472 1.00 77.56 129 ALA A C 1
ATOM 1074 O O . ALA A 1 129 ? 4.337 11.425 -4.671 1.00 77.56 129 ALA A O 1
ATOM 1075 N N . LYS A 1 130 ? 6.454 11.260 -5.418 1.00 80.38 130 LYS A N 1
ATOM 1076 C CA . LYS A 1 130 ? 6.218 11.738 -6.793 1.00 80.38 130 LYS A CA 1
ATOM 1077 C C . LYS A 1 130 ? 6.091 10.622 -7.847 1.00 80.38 130 LYS A C 1
ATOM 1079 O O . LYS A 1 130 ? 5.984 10.935 -9.025 1.00 80.38 130 LYS A O 1
ATOM 1084 N N . GLY A 1 131 ? 6.151 9.346 -7.457 1.00 85.00 131 GLY A N 1
ATOM 1085 C CA . GLY A 1 131 ? 6.041 8.206 -8.371 1.00 85.00 131 GLY A CA 1
ATOM 1086 C C . GLY A 1 131 ? 6.709 6.936 -7.870 1.00 85.00 131 GLY A C 1
ATOM 1087 O O . GLY A 1 131 ? 6.446 6.475 -6.761 1.00 85.00 131 GLY A O 1
ATOM 1088 N N . VAL A 1 132 ? 7.558 6.339 -8.698 1.00 87.94 132 VAL A N 1
ATOM 1089 C CA . VAL A 1 132 ? 8.237 5.089 -8.353 1.00 87.94 132 VAL A CA 1
ATOM 1090 C C . VAL A 1 132 ? 9.701 5.139 -8.756 1.00 87.94 132 VAL A C 1
ATOM 1092 O O . VAL A 1 132 ? 10.052 5.580 -9.848 1.00 87.94 132 VAL A O 1
ATOM 1095 N N . VAL A 1 133 ? 10.567 4.699 -7.850 1.00 85.19 133 VAL A N 1
ATOM 1096 C CA . VAL A 1 133 ? 11.978 4.476 -8.152 1.00 85.19 133 VAL A CA 1
ATOM 1097 C C . VAL A 1 133 ? 12.116 3.090 -8.768 1.00 85.19 133 VAL A C 1
ATOM 1099 O O . VAL A 1 133 ? 11.665 2.118 -8.167 1.00 85.19 133 VAL A O 1
ATOM 1102 N N . ILE A 1 134 ? 12.745 2.998 -9.935 1.00 92.81 134 ILE A N 1
ATOM 1103 C CA . ILE A 1 134 ? 13.006 1.773 -10.690 1.00 92.81 134 ILE A CA 1
ATOM 1104 C C . ILE A 1 134 ? 14.504 1.497 -10.689 1.00 92.81 134 ILE A C 1
ATOM 1106 O O . ILE A 1 134 ? 15.299 2.366 -11.036 1.00 92.81 134 ILE A O 1
ATOM 1110 N N . ILE A 1 135 ? 14.878 0.271 -10.334 1.00 88.12 135 ILE A N 1
ATOM 1111 C CA . ILE A 1 135 ? 16.264 -0.194 -10.350 1.00 88.12 135 ILE A CA 1
ATOM 1112 C C . ILE A 1 135 ? 16.410 -1.218 -11.477 1.00 88.12 135 ILE A C 1
ATOM 1114 O O . ILE A 1 135 ? 15.748 -2.261 -11.443 1.00 88.12 135 ILE A O 1
ATOM 1118 N N . LYS A 1 136 ? 17.269 -0.946 -12.464 1.00 88.56 136 LYS A N 1
ATOM 1119 C CA . LYS A 1 136 ? 17.548 -1.839 -13.608 1.00 88.56 136 LYS A CA 1
ATOM 1120 C C . LYS A 1 136 ? 19.017 -1.723 -14.020 1.00 88.56 136 LYS A C 1
ATOM 1122 O O . LYS A 1 136 ? 19.509 -0.611 -14.079 1.00 88.56 136 LYS A O 1
ATOM 1127 N N . ASN A 1 137 ? 19.690 -2.844 -14.308 1.00 80.88 137 ASN A N 1
ATOM 1128 C CA . ASN A 1 137 ? 21.070 -2.888 -14.834 1.00 80.88 137 ASN A CA 1
ATOM 1129 C C . ASN A 1 137 ? 22.030 -1.869 -14.177 1.00 80.88 137 ASN A C 1
ATOM 1131 O O . ASN A 1 137 ? 22.701 -1.117 -14.870 1.00 80.88 137 ASN A O 1
ATOM 1135 N N . ASP A 1 138 ? 22.022 -1.810 -12.842 1.00 85.19 138 ASP A N 1
ATOM 1136 C CA . ASP A 1 138 ? 22.818 -0.892 -12.003 1.00 85.19 138 ASP A CA 1
ATOM 1137 C C . ASP A 1 138 ? 22.461 0.609 -12.065 1.00 85.19 138 ASP A C 1
ATOM 1139 O O . ASP A 1 138 ? 23.094 1.432 -11.408 1.00 85.19 138 ASP A O 1
ATOM 1143 N N . GLU A 1 139 ? 21.376 0.971 -12.745 1.00 81.38 139 GLU A N 1
ATOM 1144 C CA . GLU A 1 139 ? 20.825 2.325 -12.793 1.00 81.38 139 GLU A CA 1
ATOM 1145 C C . GLU A 1 139 ? 19.603 2.487 -11.874 1.00 81.38 139 GLU A C 1
ATOM 1147 O O . GLU A 1 139 ? 18.796 1.565 -11.697 1.00 81.38 139 GLU A O 1
ATOM 1152 N N . ILE A 1 140 ? 19.425 3.699 -11.339 1.00 84.50 140 ILE A N 1
ATOM 1153 C CA . ILE A 1 140 ? 18.277 4.097 -10.515 1.00 84.50 140 ILE A CA 1
ATOM 1154 C C . ILE A 1 140 ? 17.532 5.230 -11.225 1.00 84.50 140 ILE A C 1
ATOM 1156 O O . ILE A 1 140 ? 18.076 6.312 -11.428 1.00 84.50 140 ILE A O 1
ATOM 1160 N N . TRP A 1 141 ? 16.268 4.994 -11.564 1.00 81.50 141 TRP A N 1
ATOM 1161 C CA . TRP A 1 141 ? 15.412 5.929 -12.292 1.00 81.50 141 TRP A CA 1
ATOM 1162 C C . TRP A 1 141 ? 14.213 6.327 -11.439 1.00 81.50 141 TRP A C 1
ATOM 1164 O O . TRP A 1 141 ? 13.612 5.470 -10.801 1.00 81.50 141 TRP A O 1
ATOM 1174 N N . LEU A 1 142 ? 13.809 7.597 -11.459 1.00 83.94 142 LEU A N 1
ATOM 1175 C CA . LEU A 1 142 ? 12.527 8.021 -10.896 1.00 83.94 142 LEU A CA 1
ATOM 1176 C C . LEU A 1 142 ? 11.511 8.184 -12.029 1.00 83.94 142 LEU A C 1
ATOM 1178 O O . LEU A 1 142 ? 11.587 9.140 -12.798 1.00 83.94 142 LEU A O 1
ATOM 1182 N N . ALA A 1 143 ? 10.538 7.280 -12.103 1.00 83.81 143 ALA A N 1
ATOM 1183 C CA . ALA A 1 143 ? 9.371 7.460 -12.953 1.00 83.81 143 ALA A CA 1
ATOM 1184 C C . ALA A 1 143 ? 8.373 8.362 -12.215 1.00 83.81 143 ALA A C 1
ATOM 1186 O O . ALA A 1 143 ? 7.728 7.947 -11.248 1.00 83.81 143 ALA A O 1
ATOM 1187 N N . VAL A 1 144 ? 8.323 9.631 -12.622 1.00 79.81 144 VAL A N 1
ATOM 1188 C CA . VAL A 1 144 ? 7.423 10.645 -12.060 1.00 79.81 144 VAL A CA 1
ATOM 1189 C C . VAL A 1 144 ? 6.072 10.559 -12.762 1.00 79.81 144 VAL A C 1
ATOM 1191 O O . VAL A 1 144 ? 6.031 10.497 -13.986 1.00 79.81 144 VAL A O 1
ATOM 1194 N N . TYR A 1 145 ? 4.975 10.637 -12.009 1.00 76.25 145 TYR A N 1
ATOM 1195 C CA . TYR A 1 145 ? 3.647 10.872 -12.582 1.00 76.25 145 TYR A CA 1
ATOM 1196 C C . TYR A 1 145 ? 3.201 12.303 -12.275 1.00 76.25 145 TYR A C 1
ATOM 1198 O O . TYR A 1 145 ? 3.479 12.846 -11.202 1.00 76.25 145 TYR A O 1
ATOM 1206 N N . LYS A 1 146 ? 2.506 12.920 -13.228 1.00 65.00 146 LYS A N 1
ATOM 1207 C CA . LYS A 1 146 ? 1.780 14.173 -13.025 1.00 65.00 146 LYS A CA 1
ATOM 1208 C C . LYS A 1 146 ? 0.297 13.843 -13.035 1.00 65.00 146 LYS A C 1
ATOM 1210 O O . LYS A 1 146 ? -0.143 13.027 -13.836 1.00 65.00 146 LYS A O 1
ATOM 1215 N N . ILE A 1 147 ? -0.443 14.433 -12.108 1.00 57.81 147 ILE A N 1
ATOM 1216 C CA . ILE A 1 147 ? -1.896 14.481 -12.217 1.00 57.81 147 ILE A CA 1
ATOM 1217 C C . ILE A 1 147 ? -2.178 15.828 -12.852 1.00 57.81 147 ILE A C 1
ATOM 1219 O O . ILE A 1 147 ? -1.858 16.851 -12.245 1.00 57.81 147 ILE A O 1
ATOM 1223 N N . ASP A 1 148 ? -2.680 15.812 -14.081 1.00 54.69 148 ASP A N 1
ATOM 1224 C CA . ASP A 1 148 ? -3.230 17.014 -14.690 1.00 54.69 148 ASP A CA 1
ATOM 1225 C C . ASP A 1 148 ? -4.460 17.419 -13.861 1.00 54.69 148 ASP A C 1
ATOM 1227 O O . ASP A 1 148 ? -5.301 16.574 -13.537 1.00 54.69 148 ASP A O 1
ATOM 1231 N N . HIS A 1 149 ? -4.472 18.672 -13.404 1.00 43.97 149 HIS A N 1
ATOM 1232 C CA . HIS A 1 149 ? -5.557 19.263 -12.620 1.00 43.97 149 HIS A CA 1
ATOM 1233 C C . HIS A 1 149 ? -6.677 19.766 -13.524 1.00 43.97 149 HIS A C 1
ATOM 1235 O O . HIS A 1 149 ? -6.346 20.335 -14.589 1.00 43.97 149 HIS A O 1
#

Sequence (149 aa):
MYRKPLVGEFSKLFNKAKTGDTILLYQGLYDEYKMHSQGVIIRRGDMFSLNGQTVLKERDWYYQDAQLKNSVIRDGDSFFFGGVLLYQGDWDNFKPHPRGVIIKKGQQLLLNGQILLYEGRWRNWLPHAKGVVIIKNDEIWLAVYKIDH

Foldseek 3Di:
DDDDDDLVCQLVVVVPDDPPDDDDLEDDDADDWDQDNSGIWGHDPQWIDGSPPDGQDRDDDDDDDDPQQQPWDDDPQWIDGSNHTLDGDDADDWDAERQGIFTHDPQFTAGSNHRTQDGDDAPDWDHDNQGIWGHHPNDTDGRGDDDDD

Secondary structure (DSSP, 8-state):
--PPPPHHHHHHHHTTPPTT-------S--SEEEEETTEEEEEETTEEEETTTEEEEESSS---TTSSTT-EEEETTEEEETTEEEEES--SEEEEETTEEEEEETTEEEETTTEEEEES--SEEEEETTEEEEEETTEEEEEE-----